Protein AF-A0A819K6Y9-F1 (afdb_monomer)

Secondary structure (DSSP, 8-state):
--EEEEETTTSHHHHHHHHHHHHTT-EEEEE---SSS-TTSSS----SS-SSHHHHHHHHHTTSSSS---B-S-SSSTTSS-EEB---HHHHHHHHHHHHHHHTTS-S--------S-B-----B---TT--SEE----HHHHHHH----

Structure (mmCIF, N/CA/C/O backbone):
data_AF-A0A819K6Y9-F1
#
_entry.id   AF-A0A819K6Y9-F1
#
loop_
_atom_site.group_PDB
_atom_site.id
_atom_site.type_symbol
_atom_site.label_atom_id
_atom_site.label_alt_id
_atom_site.label_comp_id
_atom_site.label_asym_id
_atom_site.label_entity_id
_atom_site.label_seq_id
_atom_site.pdbx_PDB_ins_code
_atom_site.Cartn_x
_atom_site.Cartn_y
_atom_site.Cartn_z
_atom_site.occupancy
_atom_site.B_iso_or_equiv
_atom_site.auth_seq_id
_atom_site.auth_comp_id
_atom_site.auth_asym_id
_atom_site.auth_atom_id
_atom_site.pdbx_PDB_model_num
ATOM 1 N N . LYS A 1 1 ? -21.091 2.052 17.014 1.00 60.78 1 LYS A N 1
ATOM 2 C CA . LYS A 1 1 ? -20.156 1.749 15.903 1.00 60.78 1 LYS A CA 1
ATOM 3 C C . LYS A 1 1 ? -19.532 3.061 15.459 1.00 60.78 1 LYS A C 1
ATOM 5 O O . LYS A 1 1 ? -20.268 4.039 15.413 1.00 60.78 1 LYS A O 1
ATOM 10 N N . GLN A 1 2 ? -18.228 3.096 15.192 1.00 83.06 2 GLN A N 1
ATOM 11 C CA . GLN A 1 2 ? -17.574 4.279 14.627 1.00 83.06 2 GLN A CA 1
ATOM 12 C C . GLN A 1 2 ? -17.611 4.202 13.098 1.00 83.06 2 GLN A C 1
ATOM 14 O O . GLN A 1 2 ? -17.374 3.130 12.538 1.00 83.06 2 GLN A O 1
ATOM 19 N N . TYR A 1 3 ? -17.921 5.321 12.445 1.00 85.81 3 TYR A N 1
ATOM 20 C CA . TYR A 1 3 ? -17.924 5.434 10.988 1.00 85.81 3 TYR A CA 1
ATOM 21 C C . TYR A 1 3 ? -16.609 6.046 10.506 1.00 85.81 3 TYR A C 1
ATOM 23 O O . TYR A 1 3 ? -16.110 6.979 11.131 1.00 85.81 3 TYR A O 1
ATOM 31 N N . VAL A 1 4 ? -16.058 5.534 9.405 1.00 88.44 4 VAL A N 1
ATOM 32 C CA . VAL A 1 4 ? -14.773 5.993 8.848 1.00 88.44 4 VAL A CA 1
ATOM 33 C C . VAL A 1 4 ? -14.937 6.236 7.354 1.00 88.44 4 VAL A C 1
ATOM 35 O O . VAL A 1 4 ? -15.305 5.321 6.626 1.00 88.44 4 VAL A O 1
ATOM 38 N N . LEU A 1 5 ? -14.685 7.458 6.885 1.00 87.12 5 LEU A N 1
ATOM 39 C CA . LEU A 1 5 ? -14.713 7.771 5.455 1.00 87.12 5 LEU A CA 1
ATOM 40 C C . LEU A 1 5 ? -13.470 7.183 4.773 1.00 87.12 5 LEU A C 1
ATOM 42 O O . LEU A 1 5 ? -12.351 7.514 5.157 1.00 87.12 5 LEU A O 1
ATOM 46 N N . VAL A 1 6 ? -13.669 6.351 3.751 1.00 87.69 6 VAL A N 1
ATO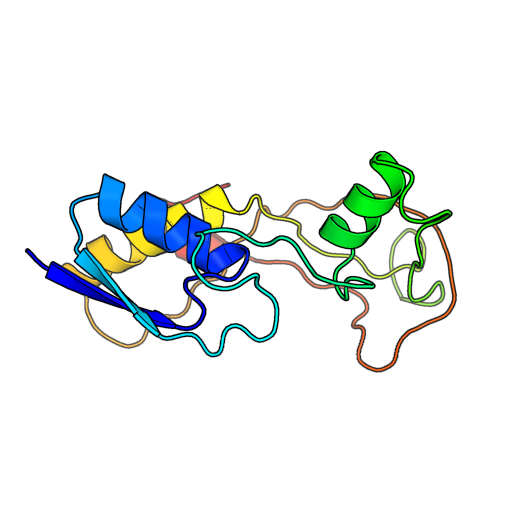M 47 C CA . VAL A 1 6 ? -12.596 5.784 2.922 1.00 87.69 6 VAL A CA 1
ATOM 48 C C . VAL A 1 6 ? -12.744 6.311 1.489 1.00 87.69 6 VAL A C 1
ATOM 50 O O . VAL A 1 6 ? -13.508 5.739 0.702 1.00 87.69 6 VAL A O 1
ATOM 53 N N . PRO A 1 7 ? -12.067 7.420 1.135 1.00 84.25 7 PRO A N 1
ATOM 54 C CA . PRO A 1 7 ? -12.012 7.888 -0.243 1.00 84.25 7 PRO A CA 1
ATOM 55 C C . PRO A 1 7 ? -11.141 6.938 -1.081 1.00 84.25 7 PRO A C 1
ATOM 57 O O . PRO A 1 7 ? -10.075 6.522 -0.628 1.00 84.25 7 PRO A O 1
ATOM 60 N N . GLY A 1 8 ? -11.579 6.580 -2.290 1.00 80.81 8 GLY A N 1
ATOM 61 C CA . GLY A 1 8 ? -10.868 5.596 -3.126 1.00 80.81 8 GLY A CA 1
ATOM 62 C C . GLY A 1 8 ? -10.991 4.147 -2.621 1.00 80.81 8 GLY A C 1
ATOM 63 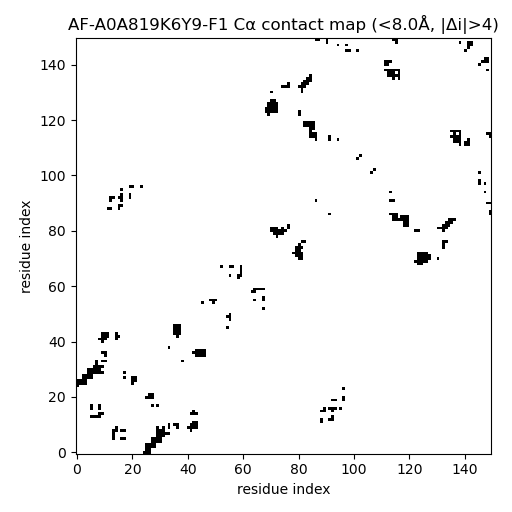O O . GLY A 1 8 ? -10.113 3.319 -2.873 1.00 80.81 8 GLY A O 1
ATOM 64 N N . GLY A 1 9 ? -12.042 3.855 -1.844 1.00 83.06 9 GLY A N 1
ATOM 65 C CA . GLY A 1 9 ? -12.237 2.598 -1.115 1.00 83.06 9 GLY A CA 1
ATOM 66 C C . GLY A 1 9 ? -12.536 1.342 -1.945 1.00 83.06 9 GLY A C 1
ATOM 67 O O . GLY A 1 9 ? -12.566 0.266 -1.351 1.00 83.06 9 GLY A O 1
ATOM 68 N N . VAL A 1 10 ? -12.734 1.422 -3.269 1.00 82.94 10 VAL A N 1
ATOM 69 C CA . VAL A 1 10 ? -12.757 0.225 -4.146 1.00 82.94 10 VAL A CA 1
ATOM 70 C C . VAL A 1 10 ? -11.473 0.039 -4.964 1.00 82.94 10 VAL A C 1
ATOM 72 O O . VAL A 1 10 ? -11.245 -1.051 -5.489 1.00 82.94 10 VAL A O 1
ATOM 75 N N . GLY A 1 11 ? -10.583 1.038 -5.001 1.00 77.69 11 GLY A N 1
ATOM 76 C CA . GLY A 1 11 ? -9.245 0.916 -5.592 1.00 77.69 11 GLY A CA 1
ATOM 77 C C . GLY A 1 11 ? -8.297 -0.006 -4.806 1.00 77.69 11 GLY A C 1
ATOM 78 O O . GLY A 1 11 ? -8.602 -0.447 -3.697 1.00 77.69 11 GLY A O 1
ATOM 79 N N . PHE A 1 12 ? -7.109 -0.286 -5.359 1.00 75.69 12 PHE A N 1
ATOM 80 C CA . PHE A 1 12 ? -6.172 -1.299 -4.834 1.00 75.69 12 PHE A CA 1
ATOM 81 C C . PHE A 1 12 ? -5.860 -1.171 -3.332 1.00 75.69 12 PHE A C 1
ATOM 83 O O . PHE A 1 12 ? -6.054 -2.121 -2.586 1.00 75.69 12 PHE A O 1
ATOM 90 N N . ILE A 1 13 ? -5.424 0.001 -2.856 1.00 79.56 13 ILE A N 1
ATOM 91 C CA . ILE A 1 13 ? -5.110 0.187 -1.426 1.00 79.56 13 ILE A CA 1
ATOM 92 C C . ILE A 1 13 ? -6.395 0.329 -0.595 1.00 79.56 13 ILE A C 1
ATOM 94 O O . ILE A 1 13 ? -6.527 -0.288 0.461 1.00 79.56 13 ILE A O 1
ATOM 98 N N . GLY A 1 14 ? -7.368 1.105 -1.086 1.00 83.00 14 GLY A N 1
ATOM 99 C CA . GLY A 1 14 ? -8.608 1.394 -0.366 1.00 83.00 14 GLY A CA 1
ATOM 100 C C . GLY A 1 14 ? -9.453 0.151 -0.076 1.00 83.00 14 GLY A C 1
ATOM 101 O O . GLY A 1 14 ? -9.976 0.025 1.027 1.00 83.00 14 GLY A O 1
ATOM 102 N N . SER A 1 15 ? -9.514 -0.799 -1.012 1.00 84.12 15 SER A N 1
ATOM 103 C CA . SER A 1 15 ? -10.219 -2.077 -0.844 1.00 84.12 15 SER A CA 1
ATOM 104 C C . SER A 1 15 ? -9.666 -2.913 0.318 1.00 84.12 15 SER A C 1
ATOM 106 O O . SER A 1 15 ? -10.438 -3.394 1.150 1.00 84.12 15 SER A O 1
ATOM 108 N N . HIS A 1 16 ? -8.340 -3.008 0.454 1.00 85.12 16 HIS A N 1
ATOM 109 C CA . HIS A 1 16 ? -7.708 -3.638 1.618 1.00 85.12 16 HIS A CA 1
ATOM 110 C C . HIS A 1 16 ? -7.966 -2.843 2.911 1.00 85.12 16 HIS A C 1
ATOM 112 O O . HIS A 1 16 ? -8.332 -3.440 3.923 1.00 85.12 16 HIS A O 1
ATOM 118 N N . CYS A 1 17 ? -7.886 -1.506 2.883 1.00 85.56 17 CYS A N 1
ATOM 119 C CA . CYS A 1 17 ? -8.245 -0.668 4.038 1.00 85.56 17 CYS A CA 1
ATOM 120 C C . CYS A 1 17 ? -9.697 -0.885 4.506 1.00 85.56 17 CYS A C 1
ATOM 122 O O . CYS A 1 17 ? -9.949 -0.920 5.708 1.00 85.56 17 CYS A O 1
ATOM 124 N N . VAL A 1 18 ? -10.653 -1.065 3.587 1.00 89.00 18 VAL A N 1
ATOM 125 C CA . VAL A 1 18 ? -12.060 -1.372 3.908 1.00 89.00 18 VAL A CA 1
ATOM 126 C C . VAL A 1 18 ? -12.188 -2.723 4.617 1.00 89.00 18 VAL A C 1
ATOM 128 O O . VAL A 1 18 ? -12.899 -2.811 5.620 1.00 89.00 18 VAL A O 1
ATOM 131 N N . ILE A 1 19 ? -11.486 -3.757 4.142 1.00 86.94 19 ILE A N 1
ATOM 132 C CA . ILE A 1 19 ? -11.500 -5.101 4.743 1.00 86.94 19 ILE A CA 1
ATOM 133 C C . ILE A 1 19 ? -10.916 -5.073 6.163 1.00 86.94 19 ILE A C 1
ATOM 135 O O . ILE A 1 19 ? -11.544 -5.593 7.091 1.00 86.94 19 ILE A O 1
ATOM 139 N N . GLU A 1 20 ? -9.776 -4.409 6.366 1.00 88.12 20 GLU A N 1
ATOM 140 C CA . GLU A 1 20 ? -9.176 -4.263 7.699 1.00 88.12 20 GLU A CA 1
ATOM 141 C C . GLU A 1 20 ? -10.064 -3.429 8.639 1.00 88.12 20 GLU A C 1
ATOM 143 O O . GLU A 1 20 ? -10.228 -3.784 9.807 1.00 88.12 20 GLU A O 1
ATOM 148 N N . LEU A 1 21 ? -10.714 -2.363 8.148 1.00 88.62 21 LEU A N 1
ATOM 149 C CA . LEU A 1 21 ? -11.641 -1.544 8.946 1.00 88.62 21 LEU A CA 1
ATOM 150 C C . LEU A 1 21 ? -12.855 -2.344 9.430 1.00 88.62 21 LEU A C 1
ATOM 152 O O . LEU A 1 21 ? -13.210 -2.248 10.607 1.00 88.62 21 LEU A O 1
ATOM 156 N N . VAL A 1 22 ? -13.468 -3.152 8.559 1.00 89.44 22 VAL A N 1
ATOM 157 C CA . VAL A 1 22 ? -14.571 -4.054 8.939 1.00 89.44 22 VAL A CA 1
ATOM 158 C C . VAL A 1 22 ? -14.091 -5.101 9.948 1.00 89.44 22 VAL A C 1
ATOM 160 O O . VAL A 1 22 ? -14.752 -5.311 10.966 1.00 89.44 22 VAL A O 1
ATOM 163 N N . THR A 1 23 ? -12.925 -5.707 9.713 1.00 88.75 23 THR A N 1
ATOM 164 C CA . THR A 1 23 ? -12.326 -6.723 10.600 1.00 88.75 23 THR A CA 1
ATOM 165 C C . THR A 1 23 ? -11.995 -6.152 11.984 1.00 88.75 23 THR A C 1
ATOM 167 O O . THR A 1 23 ? -12.224 -6.805 13.001 1.00 88.75 23 THR A O 1
ATOM 170 N N . ALA A 1 24 ? -11.553 -4.895 12.050 1.00 88.44 24 ALA A N 1
ATOM 171 C CA . ALA A 1 24 ? -11.317 -4.157 13.289 1.00 88.44 24 ALA A CA 1
ATOM 172 C C . ALA A 1 24 ? -12.599 -3.596 13.954 1.00 88.44 24 ALA A C 1
ATOM 174 O O . ALA A 1 24 ? -12.503 -2.930 14.985 1.00 88.44 24 ALA A O 1
ATOM 175 N N . GLY A 1 25 ? -13.791 -3.854 13.400 1.00 90.12 25 GLY A N 1
ATOM 176 C CA . GLY A 1 25 ? -15.087 -3.470 13.980 1.00 90.12 25 GLY A CA 1
ATOM 177 C C . GLY A 1 25 ? -15.568 -2.045 13.666 1.00 90.12 25 GLY A C 1
ATOM 178 O O . GLY A 1 25 ? -16.601 -1.614 14.196 1.00 90.12 25 GLY A O 1
ATOM 179 N N . TYR A 1 26 ? -14.864 -1.313 12.801 1.00 90.88 26 TYR A N 1
ATOM 180 C CA . TYR A 1 26 ? -15.312 -0.022 12.276 1.00 90.88 26 TYR A CA 1
ATOM 181 C C . TYR A 1 26 ? -16.381 -0.218 11.189 1.00 90.88 26 TYR A C 1
ATOM 183 O O . TYR A 1 26 ? -16.649 -1.322 10.716 1.00 90.88 26 TYR A O 1
ATOM 191 N N . THR A 1 27 ? -17.062 0.860 10.808 1.00 91.62 27 THR A N 1
ATOM 192 C CA . THR A 1 27 ? -18.053 0.858 9.723 1.00 91.62 27 THR A CA 1
ATOM 193 C C . THR A 1 27 ? -17.591 1.820 8.629 1.00 91.62 27 THR A C 1
ATOM 195 O O . THR A 1 27 ? -17.864 3.019 8.726 1.00 91.62 27 THR A O 1
ATOM 198 N N . PRO A 1 28 ? -16.834 1.341 7.624 1.00 90.12 28 PRO A N 1
ATOM 199 C CA . PRO A 1 28 ? -16.353 2.205 6.559 1.00 90.12 28 PRO A CA 1
ATOM 200 C C . PRO A 1 28 ? -17.511 2.739 5.707 1.00 90.12 28 PRO A C 1
ATOM 202 O O . PRO A 1 28 ? -18.450 2.018 5.374 1.00 90.12 28 PRO A O 1
ATOM 205 N N . ILE A 1 29 ? -17.415 4.014 5.344 1.00 88.31 29 ILE A N 1
ATOM 206 C CA . ILE A 1 29 ? -18.239 4.690 4.345 1.00 88.31 29 ILE A CA 1
ATOM 207 C C . ILE A 1 29 ? -17.320 4.911 3.148 1.00 88.31 29 ILE A C 1
ATOM 209 O O . ILE A 1 29 ? -16.398 5.721 3.222 1.00 88.31 29 ILE A O 1
ATOM 213 N N . VAL A 1 30 ? -17.529 4.167 2.064 1.00 87.88 30 VAL A N 1
ATOM 214 C CA . VAL A 1 30 ? -16.718 4.309 0.849 1.00 87.88 30 VAL A CA 1
ATOM 215 C C . VAL A 1 30 ? -17.273 5.438 -0.011 1.00 87.88 30 VAL A C 1
ATOM 217 O O . VAL A 1 30 ? -18.474 5.488 -0.272 1.00 87.88 30 VAL A O 1
ATOM 220 N N . VAL A 1 31 ? -16.389 6.322 -0.473 1.00 82.50 31 VAL A N 1
ATOM 221 C CA . VAL A 1 31 ? -16.684 7.297 -1.530 1.00 82.50 31 VAL A CA 1
ATOM 222 C C . VAL A 1 31 ? -15.633 7.126 -2.615 1.00 82.50 31 VAL A C 1
ATOM 224 O O . VAL A 1 31 ? -14.438 7.275 -2.369 1.00 82.50 31 VAL A O 1
ATOM 227 N N . ASP A 1 32 ? -16.075 6.779 -3.814 1.00 81.31 32 ASP A N 1
ATOM 228 C CA . ASP A 1 32 ? -15.206 6.455 -4.939 1.00 81.31 32 ASP A CA 1
ATOM 229 C C . ASP A 1 32 ? -15.848 6.950 -6.242 1.00 81.31 32 ASP A C 1
ATOM 231 O O . ASP A 1 32 ? -17.064 7.144 -6.304 1.00 81.31 32 ASP A O 1
ATOM 235 N N . ASN A 1 33 ? -15.031 7.182 -7.265 1.00 76.50 33 ASN A N 1
ATOM 236 C CA . ASN A 1 33 ? -15.478 7.527 -8.615 1.00 76.50 33 ASN A CA 1
ATOM 237 C C . ASN A 1 33 ? -15.372 6.344 -9.594 1.00 76.50 33 ASN A C 1
ATOM 239 O O . ASN A 1 33 ? -15.693 6.519 -10.768 1.00 76.50 33 ASN A O 1
ATOM 243 N N . ASP A 1 34 ? -14.923 5.176 -9.117 1.00 71.00 34 ASP A N 1
ATOM 244 C CA . ASP A 1 34 ? -14.838 3.903 -9.848 1.00 71.00 34 ASP A CA 1
ATOM 245 C C . ASP A 1 34 ? -13.973 3.970 -11.126 1.00 71.00 34 ASP A C 1
ATOM 247 O O . ASP A 1 34 ? -14.083 3.138 -12.021 1.00 71.00 34 ASP A O 1
ATOM 251 N N . CYS A 1 35 ? -13.079 4.963 -11.241 1.00 64.44 35 CYS A N 1
ATOM 252 C CA . CYS A 1 35 ? -12.386 5.241 -12.506 1.00 64.44 35 CYS A CA 1
ATOM 253 C C . CYS A 1 35 ? -11.214 4.294 -12.826 1.00 64.44 35 CYS A C 1
ATOM 255 O O . CYS A 1 35 ? -10.694 4.336 -13.940 1.00 64.44 35 CYS A O 1
ATOM 257 N N . ASN A 1 36 ? -10.797 3.455 -11.870 1.00 58.91 36 ASN A N 1
ATOM 258 C CA . ASN A 1 36 ? -9.745 2.437 -12.033 1.00 58.91 36 ASN A CA 1
ATOM 259 C C . ASN A 1 36 ? -10.182 1.028 -11.570 1.00 58.91 36 ASN A C 1
ATOM 261 O O . ASN A 1 36 ? -9.380 0.093 -11.593 1.00 58.91 36 ASN A O 1
ATOM 265 N N . SER A 1 37 ? -11.432 0.869 -11.137 1.00 60.62 37 SER A N 1
ATOM 26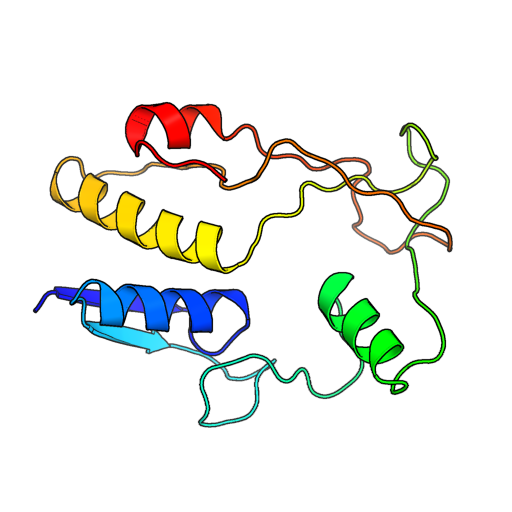6 C CA . SER A 1 37 ? -12.014 -0.368 -10.602 1.00 60.62 37 SER A CA 1
ATOM 267 C C . SER A 1 37 ? -13.147 -0.874 -11.504 1.00 60.62 37 SER A C 1
ATOM 269 O O . SER A 1 37 ? -13.461 -0.275 -12.531 1.00 60.62 37 SER A O 1
ATOM 271 N N . SER A 1 38 ? -13.717 -2.034 -11.171 1.00 54.00 38 SER A N 1
ATOM 272 C CA . SER A 1 38 ? -14.871 -2.589 -11.882 1.00 54.00 38 SER A CA 1
ATOM 273 C C . SER A 1 38 ? -16.101 -2.590 -10.977 1.00 54.00 38 SER A C 1
ATOM 275 O O . SER A 1 38 ? -16.175 -3.410 -10.058 1.00 54.00 38 SER A O 1
ATOM 277 N N . ALA A 1 39 ? -17.045 -1.694 -11.272 1.00 51.62 39 ALA A N 1
ATOM 278 C CA . ALA A 1 39 ? -18.313 -1.463 -10.583 1.00 51.62 39 ALA A CA 1
ATOM 279 C C . ALA A 1 39 ? -18.853 -2.633 -9.736 1.00 51.62 39 ALA A C 1
ATOM 281 O O . ALA A 1 39 ? -19.342 -3.640 -10.253 1.00 51.62 39 ALA A O 1
ATOM 282 N N . GLY A 1 40 ? -18.861 -2.434 -8.414 1.00 52.59 40 GLY A N 1
ATOM 283 C CA . GLY A 1 40 ? -19.660 -3.222 -7.468 1.00 52.59 40 GLY A CA 1
ATOM 284 C C . GLY A 1 40 ? -18.938 -4.334 -6.700 1.00 52.59 40 GLY A C 1
ATOM 285 O O . GLY A 1 40 ? -19.566 -4.944 -5.835 1.00 52.59 40 GLY A O 1
ATOM 286 N N . LEU A 1 41 ? -17.648 -4.586 -6.946 1.00 56.84 41 LEU A N 1
ATOM 287 C CA . LEU A 1 41 ? -16.844 -5.531 -6.157 1.00 56.84 41 LEU A CA 1
ATOM 288 C C . LEU A 1 41 ? -15.575 -4.873 -5.602 1.00 56.84 41 LEU A C 1
ATOM 290 O O . LEU A 1 41 ? -14.933 -4.060 -6.258 1.00 56.84 41 LEU A O 1
ATOM 294 N N . VAL A 1 42 ? -15.230 -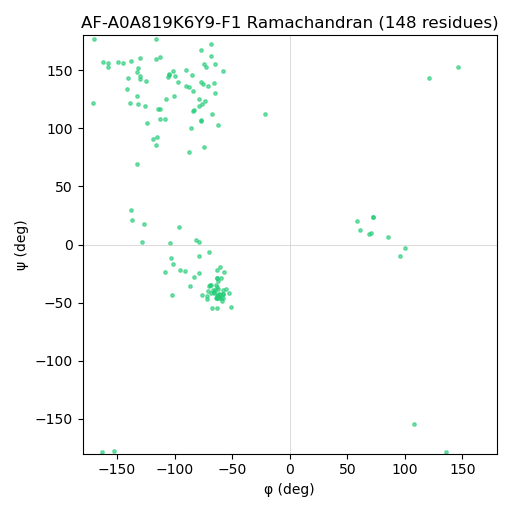5.230 -4.364 1.00 60.47 42 VAL A N 1
ATOM 295 C CA . VAL A 1 42 ? -14.088 -4.679 -3.619 1.00 60.47 42 VAL A CA 1
ATOM 296 C C . VAL A 1 42 ? -12.788 -5.308 -4.135 1.00 60.47 42 VAL A C 1
ATOM 298 O O . VAL A 1 42 ? -12.522 -6.475 -3.851 1.00 60.47 42 VAL A O 1
ATOM 301 N N . GLY A 1 43 ? -11.988 -4.542 -4.884 1.00 58.47 43 GLY A N 1
ATOM 302 C CA . GLY A 1 43 ? -10.669 -4.955 -5.381 1.00 58.47 43 GLY A CA 1
ATOM 303 C C . GLY A 1 43 ? -10.324 -4.383 -6.763 1.00 58.47 43 GLY A C 1
ATOM 304 O O . GLY A 1 43 ? -11.200 -4.121 -7.585 1.00 58.47 43 GLY A O 1
ATOM 305 N N . GLU A 1 44 ? -9.029 -4.216 -7.049 1.00 61.88 44 GLU A N 1
ATOM 306 C CA . GLU A 1 44 ? -8.566 -3.726 -8.354 1.00 61.88 44 GLU A CA 1
ATOM 307 C C . GLU A 1 44 ? -8.485 -4.869 -9.385 1.00 61.88 44 GLU A C 1
ATOM 309 O O . GLU A 1 44 ? -7.659 -5.775 -9.275 1.00 61.88 44 GLU A O 1
ATOM 314 N N . ASN A 1 45 ? -9.296 -4.792 -10.441 1.00 59.81 45 ASN A N 1
ATOM 315 C CA . ASN A 1 45 ? -9.065 -5.507 -11.698 1.00 59.81 45 ASN A CA 1
ATOM 316 C C . ASN A 1 45 ? -8.843 -4.450 -12.793 1.00 59.81 45 ASN A C 1
ATOM 318 O O . ASN A 1 45 ? -9.811 -4.046 -13.440 1.00 59.81 45 ASN A O 1
ATOM 322 N N . PRO A 1 46 ? -7.606 -3.944 -12.971 1.00 59.72 46 PRO A N 1
ATOM 323 C CA . PRO A 1 46 ? -7.368 -2.742 -13.763 1.00 59.72 46 PRO A CA 1
ATOM 324 C C . PRO A 1 46 ? -7.676 -2.997 -15.242 1.00 59.72 46 PRO A C 1
ATOM 326 O O . PRO A 1 46 ? -6.990 -3.771 -15.920 1.00 59.72 46 PRO A O 1
ATOM 329 N N . ILE A 1 47 ? -8.729 -2.345 -15.742 1.00 56.38 47 ILE A N 1
ATOM 330 C CA . ILE A 1 47 ? -9.215 -2.507 -17.114 1.00 56.38 47 ILE A CA 1
ATOM 331 C C . ILE A 1 47 ? -8.295 -1.734 -18.066 1.00 56.38 47 ILE A C 1
ATOM 333 O O . ILE A 1 47 ? -8.327 -0.508 -18.139 1.00 56.38 47 ILE A O 1
ATOM 337 N N . GLY A 1 48 ? -7.473 -2.468 -18.818 1.00 65.75 48 GLY A N 1
ATOM 338 C CA . GLY A 1 48 ? -6.510 -1.912 -19.770 1.00 65.75 48 GLY A CA 1
ATOM 339 C C . GLY A 1 48 ? -5.060 -2.035 -19.297 1.00 65.75 48 GLY A C 1
ATOM 340 O O . GLY A 1 48 ? -4.710 -2.944 -18.543 1.00 65.75 48 GLY A O 1
ATOM 341 N N . LYS A 1 49 ? -4.197 -1.139 -19.793 1.00 68.56 49 LYS A N 1
ATOM 342 C CA . LYS A 1 49 ? -2.750 -1.128 -19.522 1.00 68.56 49 LYS A CA 1
ATOM 343 C C . LYS A 1 49 ? -2.473 -0.405 -18.188 1.00 68.56 49 LYS A C 1
ATOM 345 O O . LYS A 1 49 ? -2.713 0.801 -18.131 1.00 68.56 49 LYS A O 1
ATOM 350 N N . PRO A 1 50 ? -1.958 -1.077 -17.138 1.00 72.69 50 PRO A N 1
ATOM 351 C CA . PRO A 1 50 ? -1.751 -0.449 -15.833 1.00 72.69 50 PRO A CA 1
ATOM 352 C C . PRO A 1 50 ? -0.711 0.676 -15.872 1.00 72.69 50 PRO A C 1
ATOM 354 O O . PRO A 1 50 ? 0.199 0.672 -16.702 1.00 72.69 50 PRO A O 1
ATOM 357 N N . ASN A 1 51 ? -0.806 1.619 -14.931 1.00 74.44 51 ASN A N 1
ATOM 358 C CA . ASN A 1 51 ? 0.172 2.704 -14.790 1.00 74.44 51 ASN A CA 1
ATOM 359 C C . ASN A 1 51 ? 1.340 2.382 -13.842 1.00 74.44 51 ASN A C 1
ATOM 361 O O . ASN A 1 51 ? 2.399 2.994 -13.984 1.00 74.44 51 ASN A O 1
ATOM 365 N N . ASN A 1 52 ? 1.148 1.437 -12.914 1.00 78.31 52 ASN A N 1
ATOM 366 C CA . ASN A 1 52 ? 2.078 1.103 -11.830 1.00 78.31 52 ASN A CA 1
ATOM 367 C C . ASN A 1 52 ? 2.826 -0.211 -12.113 1.00 78.31 52 ASN A C 1
ATOM 369 O O . ASN A 1 52 ? 2.242 -1.145 -12.665 1.00 78.31 52 ASN A O 1
ATOM 373 N N . LEU A 1 53 ? 4.092 -0.315 -11.685 1.00 81.12 53 LEU A N 1
ATOM 374 C CA . LEU A 1 53 ? 4.976 -1.440 -12.034 1.00 81.12 53 LEU A CA 1
ATOM 375 C C . LEU A 1 53 ? 4.416 -2.813 -11.620 1.00 81.12 53 LEU A C 1
ATOM 377 O O . LEU A 1 53 ? 4.476 -3.757 -12.404 1.00 81.12 53 LEU A O 1
ATOM 381 N N . MET A 1 54 ? 3.847 -2.931 -10.416 1.00 83.06 54 MET A N 1
ATOM 382 C CA . MET A 1 54 ? 3.384 -4.218 -9.878 1.00 83.06 54 MET A CA 1
ATOM 383 C C . MET A 1 54 ? 2.178 -4.814 -10.630 1.00 83.06 54 MET A C 1
ATOM 385 O O . MET A 1 54 ? 2.323 -5.930 -11.133 1.00 83.06 54 MET A O 1
ATOM 389 N N . PRO A 1 55 ? 1.029 -4.122 -10.811 1.00 77.44 55 PRO A N 1
ATOM 390 C CA . PRO A 1 55 ? -0.071 -4.660 -11.620 1.00 77.44 55 PRO A CA 1
ATOM 391 C C . PRO A 1 55 ? 0.322 -4.856 -13.094 1.00 77.44 55 PRO A C 1
ATOM 393 O O . PRO A 1 55 ? -0.165 -5.783 -13.740 1.00 77.44 55 PRO A O 1
ATOM 396 N N . PHE A 1 56 ? 1.253 -4.054 -13.626 1.00 81.31 56 PHE A N 1
ATOM 397 C CA . PHE A 1 56 ? 1.822 -4.276 -14.960 1.00 81.31 56 PHE A CA 1
ATOM 398 C C . PHE A 1 56 ? 2.592 -5.603 -15.039 1.00 81.31 56 PHE A C 1
ATOM 400 O O . PHE A 1 56 ? 2.402 -6.389 -15.965 1.00 81.31 56 PHE A O 1
ATOM 407 N N . THR A 1 57 ? 3.431 -5.876 -14.038 1.00 82.88 57 THR A N 1
ATOM 408 C CA . THR A 1 57 ? 4.230 -7.106 -13.932 1.00 82.88 57 THR A CA 1
ATOM 409 C C . THR A 1 57 ? 3.336 -8.327 -13.725 1.00 82.88 57 THR A C 1
ATOM 411 O O . THR A 1 57 ? 3.546 -9.359 -14.361 1.00 82.88 57 THR A O 1
ATOM 414 N N . ALA A 1 58 ? 2.272 -8.191 -12.930 1.00 82.62 58 ALA A N 1
ATOM 415 C CA . ALA A 1 58 ? 1.256 -9.225 -12.766 1.00 82.62 58 ALA A CA 1
ATOM 416 C C . ALA A 1 58 ? 0.555 -9.566 -14.094 1.00 82.62 58 ALA A C 1
ATOM 418 O O . ALA A 1 58 ? 0.403 -10.746 -14.408 1.00 82.62 58 ALA A O 1
ATOM 419 N N . GLN A 1 59 ? 0.199 -8.570 -14.922 1.00 81.00 59 GLN A N 1
ATOM 420 C CA . GLN A 1 59 ? -0.376 -8.823 -16.253 1.00 81.00 59 GLN A CA 1
ATOM 421 C C . GLN A 1 59 ? 0.584 -9.582 -17.192 1.00 81.00 59 GLN A C 1
ATOM 423 O O . GLN A 1 59 ? 0.116 -10.374 -18.010 1.00 81.00 59 GLN A O 1
ATOM 428 N N . ILE A 1 60 ? 1.904 -9.404 -17.063 1.00 81.75 60 ILE A N 1
ATOM 429 C CA . ILE A 1 60 ? 2.902 -10.186 -17.821 1.00 81.75 60 ILE A CA 1
ATOM 430 C C . ILE A 1 60 ? 2.977 -11.623 -17.302 1.00 81.75 60 ILE A C 1
ATOM 432 O O . ILE A 1 60 ? 2.968 -12.560 -18.096 1.00 81.75 60 ILE A O 1
ATOM 436 N N . ALA A 1 61 ? 2.988 -11.813 -15.980 1.00 81.19 61 ALA A N 1
ATOM 437 C CA . ALA A 1 61 ? 3.038 -13.139 -15.361 1.00 81.19 61 ALA A CA 1
ATOM 438 C C . ALA A 1 61 ? 1.838 -14.032 -15.745 1.00 81.19 61 ALA A C 1
ATOM 440 O O . ALA A 1 61 ? 1.984 -15.249 -15.823 1.00 81.19 61 ALA A O 1
ATOM 441 N N . VAL A 1 62 ? 0.674 -13.437 -16.044 1.00 83.69 62 VAL A N 1
ATOM 442 C CA . VAL A 1 62 ? -0.510 -14.142 -16.582 1.00 83.69 62 VAL A CA 1
ATOM 443 C C . VAL A 1 62 ? -0.635 -14.080 -18.116 1.00 83.69 62 VAL A C 1
ATOM 445 O O . VAL A 1 62 ? -1.709 -14.337 -18.658 1.00 83.69 62 VAL A O 1
ATOM 448 N N . GLY A 1 63 ? 0.430 -13.707 -18.832 1.00 82.69 63 GLY A N 1
ATOM 449 C CA . GLY A 1 63 ? 0.499 -13.726 -20.300 1.00 82.69 63 GLY A CA 1
ATOM 450 C C . GLY A 1 63 ? -0.349 -12.677 -21.034 1.00 82.69 63 GLY A C 1
ATOM 451 O O . GLY A 1 63 ? -0.481 -12.758 -22.253 1.00 82.69 63 GLY A O 1
ATOM 452 N N . ARG A 1 64 ? -0.926 -11.688 -20.335 1.00 82.31 64 ARG A N 1
ATOM 453 C CA . ARG A 1 64 ? -1.733 -10.608 -20.946 1.00 82.31 64 ARG A CA 1
ATOM 454 C C . ARG A 1 64 ? -0.880 -9.508 -21.585 1.00 82.31 64 ARG A C 1
ATOM 456 O O . ARG A 1 64 ? -1.365 -8.810 -22.470 1.00 82.31 64 ARG A O 1
ATOM 463 N N . LEU A 1 65 ? 0.366 -9.338 -21.139 1.00 81.12 65 LEU A N 1
ATOM 464 C CA . LEU A 1 65 ? 1.331 -8.375 -21.681 1.00 81.12 65 LEU A CA 1
ATOM 465 C C . LEU A 1 65 ? 2.679 -9.065 -21.972 1.00 81.12 65 LEU A C 1
ATOM 467 O O . LEU A 1 65 ? 3.068 -9.951 -21.217 1.00 81.12 65 LEU A O 1
ATOM 471 N N . PRO A 1 66 ? 3.414 -8.670 -23.030 1.00 82.25 66 PRO A N 1
ATOM 472 C CA . PRO A 1 66 ? 4.600 -9.408 -23.480 1.00 82.25 66 PRO A CA 1
ATOM 473 C C . PRO A 1 66 ? 5.906 -9.079 -22.731 1.00 82.25 66 PRO A C 1
ATOM 475 O O . PRO A 1 66 ? 6.796 -9.920 -22.681 1.00 82.25 66 PRO A O 1
ATOM 478 N N . TYR A 1 67 ? 6.061 -7.866 -22.188 1.00 80.50 67 TYR A N 1
ATOM 479 C CA . TYR A 1 67 ? 7.282 -7.412 -21.501 1.00 80.50 67 TYR A CA 1
ATOM 480 C C . TYR A 1 67 ? 7.007 -6.183 -20.624 1.00 80.50 67 TYR A C 1
ATOM 482 O O . TYR A 1 67 ? 6.061 -5.433 -20.877 1.00 80.50 67 TYR A O 1
ATOM 490 N N . VAL A 1 68 ? 7.845 -5.954 -19.606 1.00 80.44 68 VAL A N 1
ATOM 491 C CA . VAL A 1 68 ? 7.733 -4.811 -18.681 1.00 80.44 68 VAL A CA 1
ATOM 492 C C . VAL A 1 68 ? 8.414 -3.572 -19.261 1.00 80.44 68 VAL A C 1
ATOM 494 O O . VAL A 1 68 ? 9.408 -3.681 -19.970 1.00 80.44 68 VAL A O 1
ATOM 497 N N . ASN A 1 69 ? 7.863 -2.389 -18.983 1.00 77.31 69 ASN A N 1
ATOM 498 C CA . ASN A 1 69 ? 8.448 -1.110 -19.390 1.00 77.31 69 ASN A CA 1
ATOM 499 C C . ASN A 1 69 ? 9.022 -0.434 -18.140 1.00 77.31 69 ASN A C 1
ATOM 501 O O . ASN A 1 69 ? 8.316 -0.294 -17.143 1.00 77.31 69 ASN A O 1
ATOM 505 N N . ILE A 1 70 ? 10.301 -0.071 -18.182 1.00 75.56 70 ILE A N 1
ATOM 506 C CA . ILE A 1 70 ? 11.104 0.288 -17.007 1.00 75.56 70 ILE A CA 1
ATOM 507 C C . ILE A 1 70 ? 11.674 1.687 -17.225 1.00 75.56 70 ILE A C 1
ATOM 509 O O . ILE A 1 70 ? 12.567 1.872 -18.039 1.00 75.56 70 ILE A O 1
ATOM 513 N N . PHE A 1 71 ? 11.120 2.696 -16.564 1.00 82.06 71 PHE A N 1
ATOM 514 C CA . PHE A 1 71 ? 11.227 4.063 -17.066 1.00 82.06 71 PHE A CA 1
ATOM 515 C C . PHE A 1 71 ? 12.492 4.822 -16.618 1.00 82.06 71 PHE A C 1
ATOM 517 O O . PHE A 1 71 ? 12.429 5.693 -15.756 1.00 82.06 71 PHE A O 1
ATOM 524 N N . GLY A 1 72 ? 13.625 4.560 -17.277 1.00 80.19 72 GLY A N 1
ATOM 525 C CA . GLY A 1 72 ? 14.862 5.350 -17.196 1.00 80.19 72 GLY A CA 1
ATOM 526 C C . GLY A 1 72 ? 16.085 4.569 -16.713 1.00 80.19 72 GLY A C 1
ATOM 527 O O . GLY A 1 72 ? 15.973 3.711 -15.840 1.00 80.19 72 GLY A O 1
ATOM 528 N N . THR A 1 73 ? 17.251 4.894 -17.282 1.00 81.19 73 THR A N 1
ATOM 529 C CA . THR A 1 73 ? 18.536 4.175 -17.106 1.00 81.19 73 THR A CA 1
ATOM 530 C C . THR A 1 73 ? 19.731 5.123 -16.912 1.00 81.19 73 THR A C 1
ATOM 532 O O . THR A 1 73 ? 20.875 4.768 -17.185 1.00 81.19 73 THR A O 1
ATOM 535 N N . ASP A 1 74 ? 19.460 6.360 -16.505 1.00 84.25 74 ASP A N 1
ATOM 536 C CA . ASP A 1 74 ? 20.394 7.483 -16.396 1.00 84.25 74 ASP A CA 1
ATOM 537 C C . ASP A 1 74 ? 20.175 8.288 -15.091 1.00 84.25 74 ASP A C 1
ATOM 539 O O . ASP A 1 74 ? 20.356 9.508 -15.042 1.00 84.25 74 ASP A O 1
ATOM 543 N N . TYR A 1 75 ? 19.709 7.620 -14.029 1.00 82.56 75 TYR A N 1
ATOM 544 C CA . TYR A 1 75 ? 19.557 8.173 -12.675 1.00 82.56 75 TYR A CA 1
ATOM 545 C C . TYR A 1 75 ? 20.814 7.965 -11.819 1.00 82.56 75 TYR A C 1
ATOM 547 O O . TYR A 1 75 ? 21.488 6.952 -11.954 1.00 82.56 75 TYR A O 1
ATOM 555 N N . ASP A 1 76 ? 21.087 8.864 -10.870 1.00 86.06 76 ASP A N 1
ATOM 556 C CA . ASP A 1 76 ? 22.176 8.697 -9.891 1.00 86.06 76 ASP A CA 1
ATOM 557 C C . ASP A 1 76 ? 21.796 7.651 -8.823 1.00 86.06 76 ASP A C 1
ATOM 559 O O . ASP A 1 76 ? 21.188 7.955 -7.796 1.00 86.06 76 ASP A O 1
ATOM 563 N N . THR A 1 77 ? 22.022 6.378 -9.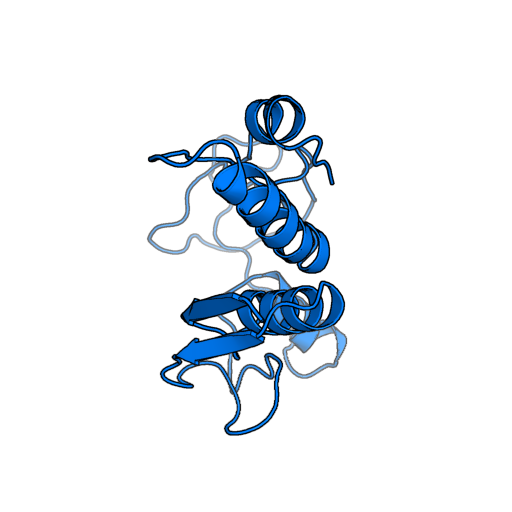159 1.00 84.44 77 THR A N 1
ATOM 564 C CA . THR A 1 77 ? 21.523 5.186 -8.448 1.00 84.44 77 THR A CA 1
ATOM 565 C C . THR A 1 77 ? 22.402 3.963 -8.773 1.00 84.44 77 THR A C 1
ATOM 567 O O . THR A 1 77 ? 23.008 3.933 -9.844 1.00 84.44 77 THR A O 1
ATOM 570 N N . PRO A 1 78 ? 22.459 2.911 -7.925 1.00 82.38 78 PRO A N 1
ATOM 571 C CA . PRO A 1 78 ? 23.422 1.806 -8.083 1.00 82.38 78 PRO A CA 1
ATOM 572 C C . PRO A 1 78 ? 23.340 0.988 -9.385 1.00 82.38 78 PRO A C 1
ATOM 574 O O . PRO A 1 78 ? 24.295 0.297 -9.726 1.00 82.38 78 PRO A O 1
ATOM 577 N N . ASN A 1 79 ? 22.213 1.037 -10.099 1.00 79.44 79 ASN A N 1
ATOM 578 C CA . ASN A 1 79 ? 22.018 0.417 -11.417 1.00 79.44 79 ASN A CA 1
ATOM 579 C C . ASN A 1 79 ? 21.499 1.421 -12.470 1.00 79.44 79 ASN A C 1
ATOM 581 O O . ASN A 1 79 ? 20.938 1.017 -13.486 1.00 79.44 79 ASN A O 1
ATOM 585 N N . SER A 1 80 ? 21.635 2.719 -12.201 1.00 82.69 80 SER A N 1
ATOM 586 C CA . SER A 1 80 ? 21.122 3.838 -13.000 1.00 82.69 80 SER A CA 1
ATOM 587 C C . SER A 1 80 ? 19.594 3.920 -13.193 1.00 82.69 80 SER A C 1
ATOM 589 O O . SER A 1 80 ? 19.127 4.714 -14.012 1.00 82.69 80 SER A O 1
ATOM 591 N N . THR A 1 81 ? 18.789 3.153 -12.449 1.00 84.56 81 THR A N 1
ATOM 592 C CA . THR A 1 81 ? 17.319 3.119 -12.584 1.00 84.56 81 THR A CA 1
ATOM 593 C C . THR A 1 81 ? 16.570 3.606 -11.335 1.00 84.56 81 THR A C 1
ATOM 595 O O . THR A 1 81 ? 17.110 3.621 -10.234 1.00 84.56 81 THR A O 1
ATOM 598 N N . GLY A 1 82 ? 15.300 4.000 -11.494 1.00 81.75 82 GLY A N 1
ATOM 599 C CA . GLY A 1 82 ? 14.481 4.595 -10.432 1.00 81.75 82 GLY A CA 1
ATOM 600 C C . GLY A 1 82 ? 14.222 3.692 -9.209 1.00 81.75 82 GLY A C 1
ATOM 601 O O . GLY A 1 82 ? 13.344 2.825 -9.244 1.00 81.75 82 GLY A O 1
ATOM 602 N N . VAL A 1 83 ? 14.917 3.915 -8.094 1.00 82.88 83 VAL A N 1
ATOM 603 C CA . VAL A 1 83 ? 14.769 3.123 -6.858 1.00 82.88 83 VAL A CA 1
ATOM 604 C C . VAL A 1 83 ? 13.492 3.519 -6.102 1.00 82.88 83 VAL A C 1
ATOM 606 O O . VAL A 1 83 ? 13.143 4.702 -6.019 1.00 82.88 83 VAL A O 1
ATOM 609 N N . ARG A 1 84 ? 12.778 2.529 -5.549 1.00 83.31 84 ARG A N 1
ATOM 610 C CA . ARG A 1 84 ? 11.547 2.702 -4.757 1.00 83.31 84 ARG A CA 1
ATOM 611 C C . ARG A 1 84 ? 11.522 1.727 -3.571 1.00 83.31 84 ARG A C 1
ATOM 613 O O . ARG A 1 84 ? 11.943 0.580 -3.725 1.00 83.31 84 ARG A O 1
ATOM 620 N N . ASP A 1 85 ? 10.989 2.175 -2.437 1.00 84.38 85 ASP A N 1
ATOM 621 C CA . ASP A 1 85 ? 10.540 1.321 -1.327 1.00 84.38 85 ASP A CA 1
ATOM 622 C C . ASP A 1 85 ? 9.168 0.715 -1.673 1.00 84.38 85 ASP A C 1
ATOM 624 O O . ASP A 1 85 ? 8.236 1.442 -2.028 1.00 84.38 85 ASP A O 1
ATOM 628 N N . TYR A 1 86 ? 9.057 -0.615 -1.622 1.00 84.75 86 TYR A N 1
ATOM 629 C CA . TYR A 1 86 ? 7.826 -1.348 -1.923 1.00 84.75 86 TYR A CA 1
ATOM 630 C C . TYR A 1 86 ? 7.288 -2.015 -0.661 1.00 84.75 86 TYR A C 1
ATOM 632 O O . TYR A 1 86 ? 7.898 -2.935 -0.122 1.00 84.75 86 TYR A O 1
ATOM 640 N N . ILE A 1 87 ? 6.100 -1.584 -0.247 1.00 85.38 87 ILE A N 1
ATOM 641 C CA . ILE A 1 87 ? 5.369 -2.106 0.906 1.00 85.38 87 ILE A CA 1
ATOM 642 C C . ILE A 1 87 ? 4.194 -2.986 0.471 1.00 85.38 87 ILE A C 1
ATOM 644 O O . ILE A 1 87 ? 3.565 -2.741 -0.562 1.00 85.38 87 ILE A O 1
ATOM 648 N N . HIS A 1 88 ? 3.885 -4.019 1.257 1.00 85.19 88 HIS A N 1
ATOM 649 C CA . HIS A 1 88 ? 2.724 -4.863 1.009 1.00 85.19 88 HIS A CA 1
ATOM 650 C C . HIS A 1 88 ? 1.429 -4.137 1.416 1.00 85.19 88 HIS A C 1
ATOM 652 O O . HIS A 1 88 ? 1.352 -3.461 2.440 1.00 85.19 88 HIS A O 1
ATOM 658 N N . VAL A 1 89 ? 0.386 -4.262 0.591 1.00 82.31 89 VAL A N 1
ATOM 659 C CA . VAL A 1 89 ? -0.836 -3.442 0.701 1.00 82.31 89 VAL A CA 1
ATOM 660 C C . VAL A 1 89 ? -1.599 -3.646 2.018 1.00 82.31 89 VAL A C 1
ATOM 662 O O . VAL A 1 89 ? -2.221 -2.713 2.524 1.00 82.31 89 VAL A O 1
ATOM 665 N N . VAL A 1 90 ? -1.494 -4.835 2.618 1.00 80.38 90 VAL A N 1
ATOM 666 C CA . VAL A 1 90 ? -2.094 -5.136 3.928 1.00 80.38 90 VAL A CA 1
ATOM 667 C C . VAL A 1 90 ? -1.391 -4.374 5.057 1.00 80.38 90 VAL A C 1
ATOM 669 O O . VAL A 1 90 ? -2.065 -3.898 5.963 1.00 80.38 90 VAL A O 1
ATOM 672 N N . ASP A 1 91 ? -0.077 -4.151 4.986 1.00 84.12 91 ASP A N 1
ATOM 673 C CA . ASP A 1 91 ? 0.656 -3.436 6.044 1.00 84.12 91 ASP A CA 1
ATOM 674 C C . ASP A 1 91 ? 0.281 -1.948 6.050 1.00 84.12 91 ASP A C 1
ATOM 676 O O . ASP A 1 91 ? 0.119 -1.340 7.112 1.00 84.12 91 ASP A O 1
ATOM 680 N N . VAL A 1 92 ? 0.045 -1.382 4.857 1.00 84.38 92 VAL A N 1
ATOM 681 C CA . VAL A 1 92 ? -0.539 -0.043 4.677 1.00 84.38 92 VAL A CA 1
ATOM 682 C C . VAL A 1 92 ? -1.943 0.018 5.284 1.00 84.38 92 VAL A C 1
ATOM 684 O O . VAL A 1 92 ? -2.249 0.960 6.018 1.00 84.38 92 VAL A O 1
ATOM 687 N N . ALA A 1 93 ? -2.790 -0.983 5.027 1.00 82.12 93 ALA A N 1
ATOM 688 C CA . ALA A 1 93 ? -4.142 -1.055 5.581 1.00 82.12 93 ALA A CA 1
ATOM 689 C C . ALA A 1 93 ? -4.139 -1.166 7.118 1.00 82.12 93 ALA A C 1
ATOM 691 O O . ALA A 1 93 ? -4.816 -0.386 7.791 1.00 82.12 93 ALA A O 1
ATOM 692 N N . ILE A 1 94 ? -3.300 -2.037 7.687 1.00 84.31 94 ILE A N 1
ATOM 693 C CA . ILE A 1 94 ? -3.065 -2.145 9.135 1.00 84.31 94 ILE A CA 1
ATOM 694 C C . ILE A 1 94 ? -2.573 -0.804 9.701 1.00 84.31 94 ILE A C 1
ATOM 696 O O . ILE A 1 94 ? -3.069 -0.363 10.739 1.00 84.31 94 ILE A O 1
ATOM 700 N N . GLY A 1 95 ? -1.667 -0.109 9.006 1.00 85.56 95 GLY A N 1
ATOM 701 C CA . GLY A 1 95 ? -1.178 1.218 9.394 1.00 85.56 95 GLY A CA 1
ATOM 702 C C . GLY A 1 95 ? -2.301 2.243 9.589 1.00 85.56 95 GLY A C 1
ATOM 703 O O . GLY A 1 95 ? -2.277 2.994 10.565 1.00 85.56 95 GLY A O 1
ATOM 704 N N . HIS A 1 96 ? -3.344 2.212 8.749 1.00 85.69 96 HIS A N 1
ATOM 705 C CA . HIS A 1 96 ? -4.536 3.051 8.932 1.00 85.69 96 HIS A CA 1
ATOM 706 C C . HIS A 1 96 ? -5.316 2.675 10.205 1.00 85.69 96 HIS A C 1
ATOM 708 O O . HIS A 1 96 ? -5.733 3.565 10.947 1.00 85.69 96 HIS A O 1
ATOM 714 N N . ILE A 1 97 ? -5.474 1.381 10.514 1.00 85.81 97 ILE A N 1
ATOM 715 C CA . ILE A 1 97 ? -6.145 0.927 11.749 1.00 85.81 97 ILE A CA 1
ATOM 716 C C . ILE A 1 97 ? -5.399 1.399 13.000 1.00 85.81 97 ILE A C 1
ATOM 718 O O . ILE A 1 97 ? -6.023 1.836 13.971 1.00 85.81 97 ILE A O 1
ATOM 722 N N . VAL A 1 98 ? -4.068 1.311 12.998 1.00 89.00 98 VAL A N 1
ATOM 72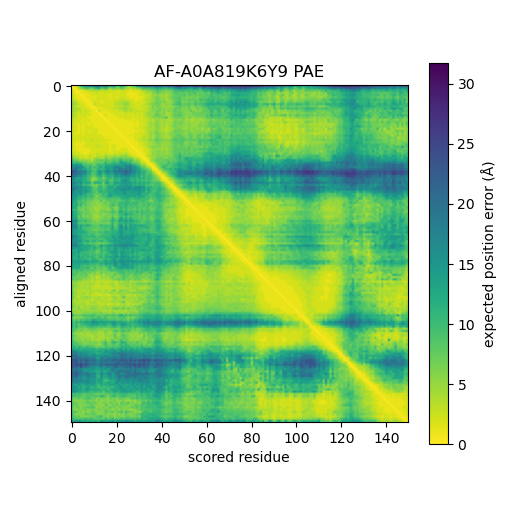3 C CA . VAL A 1 98 ? -3.254 1.738 14.142 1.00 89.00 98 VAL A CA 1
ATOM 724 C C . VAL A 1 98 ? -3.259 3.266 14.272 1.00 89.00 98 VAL A C 1
ATOM 726 O O . VAL A 1 98 ? -3.433 3.775 15.380 1.00 89.00 98 VAL A O 1
ATOM 729 N N . ALA A 1 99 ? -3.182 4.002 13.157 1.00 86.94 99 ALA A N 1
ATOM 730 C CA . ALA A 1 99 ? -3.322 5.457 13.144 1.00 86.94 99 ALA A CA 1
ATOM 731 C C . ALA A 1 99 ? -4.668 5.916 13.732 1.00 86.94 99 ALA A C 1
ATOM 733 O O . ALA A 1 99 ? -4.674 6.778 14.610 1.00 86.94 99 ALA A O 1
ATOM 734 N N . MET A 1 100 ? -5.791 5.295 13.343 1.00 84.62 100 MET A N 1
ATOM 735 C CA . MET A 1 100 ? -7.119 5.586 13.909 1.00 84.62 100 MET A CA 1
ATOM 736 C C . MET A 1 100 ? -7.163 5.360 15.430 1.00 84.62 100 MET A C 1
ATOM 738 O O . MET A 1 100 ? -7.553 6.258 16.176 1.00 84.62 100 MET A O 1
ATOM 742 N N . LYS A 1 101 ? -6.672 4.209 15.911 1.00 84.19 101 LYS A N 1
ATOM 743 C CA . LYS A 1 101 ? -6.602 3.872 17.350 1.00 84.19 101 LYS A CA 1
ATOM 744 C C . LYS A 1 101 ? -5.695 4.802 18.165 1.00 84.19 101 LYS A C 1
ATOM 746 O O . LYS A 1 101 ? -5.830 4.869 19.388 1.00 84.19 101 LYS A O 1
ATOM 751 N N . GLN A 1 102 ? -4.749 5.485 17.522 1.00 83.00 102 GLN A N 1
ATOM 752 C CA . GLN A 1 102 ? -3.934 6.518 18.160 1.00 83.00 102 GLN A CA 1
ATOM 753 C C . GLN A 1 102 ? -4.621 7.890 18.110 1.00 83.00 102 GLN A C 1
ATOM 755 O O . GLN A 1 102 ? -4.559 8.631 19.090 1.00 83.00 102 GLN A O 1
ATOM 760 N N . PHE A 1 103 ? -5.338 8.204 17.029 1.00 82.75 103 PHE A N 1
ATOM 761 C CA . PHE A 1 103 ? -6.114 9.439 16.870 1.00 82.75 103 PHE A CA 1
ATOM 762 C C . PHE A 1 103 ? -7.269 9.546 17.878 1.00 82.75 103 PHE A C 1
ATOM 764 O O . PHE A 1 103 ? -7.534 10.628 18.394 1.00 82.75 103 PHE A O 1
ATOM 771 N N . GLU A 1 104 ? -7.898 8.417 18.225 1.00 78.44 104 GLU A N 1
ATOM 772 C CA . GLU A 1 104 ? -8.901 8.302 19.302 1.00 78.44 104 GLU A CA 1
ATOM 773 C C . GLU A 1 104 ? -8.380 8.758 20.680 1.00 78.44 104 GLU A C 1
ATOM 775 O O . GLU A 1 104 ? -9.172 9.129 21.545 1.00 78.44 104 GLU A O 1
ATOM 780 N N . LYS A 1 105 ? -7.056 8.740 20.893 1.00 74.75 105 LYS A N 1
ATOM 781 C CA . LYS A 1 105 ? -6.396 9.167 22.140 1.00 74.75 105 LYS A CA 1
ATOM 782 C C . LYS A 1 105 ? -5.767 10.555 22.011 1.00 74.75 105 LY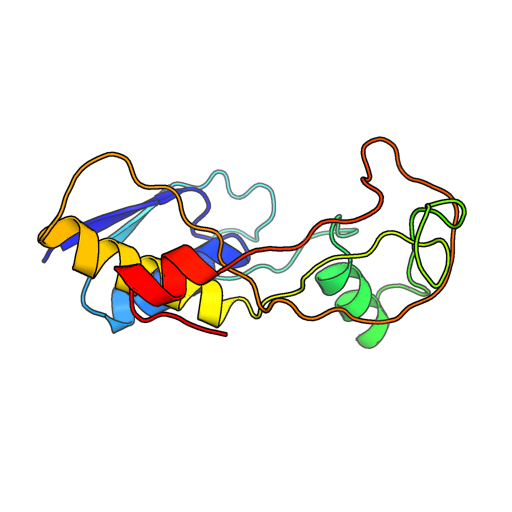S A C 1
ATOM 784 O O . LYS A 1 105 ? -5.867 11.369 22.920 1.00 74.75 105 LYS A O 1
ATOM 789 N N . ASN A 1 106 ? -5.091 10.788 20.886 1.00 70.44 106 ASN A N 1
ATOM 790 C CA . ASN A 1 106 ? -4.182 11.902 20.628 1.00 70.44 106 ASN A CA 1
ATOM 791 C C . ASN A 1 106 ? -4.502 12.525 19.258 1.00 70.44 106 ASN A C 1
ATOM 793 O O . ASN A 1 106 ? -3.739 12.373 18.300 1.00 70.44 106 ASN A O 1
ATOM 797 N N . GLY A 1 107 ? -5.655 13.186 19.153 1.00 75.44 107 GLY A N 1
ATOM 798 C CA . GLY A 1 107 ? -6.078 13.870 17.929 1.00 75.44 107 GLY A CA 1
ATOM 799 C C . GLY A 1 107 ? -5.226 15.101 17.585 1.00 75.44 107 GLY A C 1
ATOM 800 O O . GLY A 1 107 ? -4.526 15.659 18.430 1.00 75.44 107 GLY A O 1
ATOM 801 N N . GLY A 1 108 ? -5.308 15.540 16.329 1.00 83.75 108 GLY A N 1
ATOM 802 C CA . GLY A 1 108 ? -4.545 16.667 15.779 1.00 83.75 108 GLY A CA 1
ATOM 803 C C . GLY A 1 108 ? -3.979 16.336 14.397 1.00 83.75 108 GLY A C 1
ATOM 804 O O . GLY A 1 108 ? -4.209 15.248 13.879 1.00 83.75 108 GLY A O 1
ATOM 805 N N . LEU A 1 109 ? -3.232 17.252 13.775 1.00 85.81 109 LEU A N 1
ATOM 806 C CA . LEU A 1 109 ? -2.532 16.928 12.528 1.00 85.81 109 LEU A CA 1
ATOM 807 C C . LEU A 1 109 ? -1.258 16.132 12.837 1.00 85.81 109 LEU A C 1
ATOM 809 O O . LEU A 1 109 ? -0.354 16.641 13.497 1.00 85.81 109 LEU A O 1
ATOM 813 N N . LYS A 1 110 ? -1.178 14.906 12.314 1.00 85.19 110 LYS A N 1
ATOM 814 C CA . LYS A 1 110 ? 0.029 14.073 12.301 1.00 85.19 110 LYS A CA 1
ATOM 815 C C . LYS A 1 110 ? 0.241 13.485 10.909 1.00 85.19 110 LYS A C 1
ATOM 817 O O . LYS A 1 110 ? -0.724 13.248 10.187 1.00 85.19 110 LYS A O 1
ATOM 822 N N . ILE A 1 111 ? 1.501 13.282 10.536 1.00 87.44 111 ILE A N 1
ATOM 823 C CA . ILE A 1 111 ? 1.920 12.789 9.220 1.00 87.44 111 ILE A CA 1
ATOM 824 C C . ILE A 1 111 ? 2.932 11.670 9.463 1.00 87.44 111 ILE A C 1
ATOM 826 O O . ILE A 1 111 ? 3.894 11.871 10.199 1.00 87.44 111 ILE A O 1
ATOM 830 N N . TYR A 1 112 ? 2.714 10.506 8.854 1.00 89.12 112 TYR A N 1
ATOM 831 C CA . TYR A 1 112 ? 3.557 9.323 9.014 1.00 89.12 112 TYR A CA 1
ATOM 832 C C . TYR A 1 112 ? 3.927 8.754 7.646 1.00 89.12 112 TYR A C 1
ATOM 834 O O . TYR A 1 112 ? 3.080 8.698 6.754 1.00 89.12 112 TYR A O 1
ATOM 842 N N . ASN A 1 113 ? 5.160 8.267 7.501 1.00 89.75 113 ASN A N 1
ATOM 843 C CA . ASN A 1 113 ? 5.533 7.434 6.363 1.00 89.75 113 ASN A CA 1
ATOM 844 C C . ASN A 1 113 ? 5.221 5.968 6.691 1.00 89.75 113 ASN A C 1
ATOM 846 O O . ASN A 1 113 ? 5.569 5.498 7.774 1.00 89.75 113 ASN A O 1
ATOM 850 N N . LEU A 1 114 ? 4.624 5.242 5.744 1.00 88.88 114 LEU A N 1
ATOM 851 C CA . LEU A 1 114 ? 4.468 3.787 5.800 1.00 88.88 114 LEU A CA 1
ATOM 852 C C . LEU A 1 114 ? 5.296 3.182 4.661 1.00 88.88 114 LEU A C 1
ATOM 854 O O . LEU A 1 114 ? 5.029 3.449 3.491 1.00 88.88 114 LEU A O 1
ATOM 858 N N . GLY A 1 115 ? 6.313 2.400 5.009 1.00 87.81 115 GLY A N 1
ATOM 859 C CA . GLY A 1 115 ? 7.225 1.748 4.071 1.00 87.81 115 GLY A CA 1
ATOM 860 C C . GLY A 1 115 ? 8.119 0.741 4.788 1.00 87.81 115 GLY A C 1
ATOM 861 O O . GLY A 1 115 ? 8.030 0.592 6.008 1.00 87.81 115 GLY A O 1
ATOM 862 N N . THR A 1 116 ? 8.950 0.029 4.034 1.00 85.50 116 THR A N 1
ATOM 863 C CA . THR A 1 116 ? 9.765 -1.085 4.544 1.00 85.50 116 THR A CA 1
ATOM 864 C C . THR A 1 116 ? 11.226 -0.714 4.795 1.00 85.50 116 THR A C 1
ATOM 866 O O . THR A 1 116 ? 11.941 -1.480 5.445 1.00 85.50 116 THR A O 1
ATOM 869 N N . GLY A 1 117 ? 11.698 0.407 4.235 1.00 81.94 117 GLY A N 1
ATOM 870 C CA . GLY A 1 117 ? 13.116 0.777 4.189 1.00 81.94 117 GLY A CA 1
ATOM 871 C C . GLY A 1 117 ? 13.979 -0.112 3.277 1.00 81.94 117 GLY A C 1
ATOM 872 O O . GLY A 1 117 ? 15.205 -0.009 3.313 1.00 81.94 117 GLY A O 1
ATOM 873 N N . LYS A 1 118 ? 13.372 -1.002 2.478 1.00 77.69 118 LYS A N 1
ATOM 874 C CA . LYS A 1 118 ? 14.043 -2.015 1.638 1.00 77.69 118 LYS A CA 1
ATOM 875 C C . LYS A 1 118 ? 13.844 -1.689 0.148 1.00 77.69 118 LYS A C 1
ATOM 877 O O . LYS A 1 118 ? 12.954 -0.927 -0.222 1.00 77.69 118 LYS A O 1
ATOM 882 N N . THR A 1 119 ? 14.671 -2.262 -0.727 1.00 72.19 119 THR A N 1
ATOM 883 C CA . THR A 1 119 ? 14.664 -2.004 -2.182 1.00 72.19 119 THR A CA 1
ATOM 884 C C . THR A 1 119 ? 14.638 -3.307 -2.991 1.00 72.19 119 THR A C 1
ATOM 886 O O . THR A 1 119 ? 14.972 -4.371 -2.470 1.00 72.19 119 THR A O 1
ATOM 889 N N . ILE A 1 120 ? 14.227 -3.240 -4.267 1.00 67.62 120 ILE A N 1
ATOM 890 C CA . ILE A 1 120 ? 14.145 -4.397 -5.183 1.00 67.62 120 ILE A CA 1
ATOM 891 C C . ILE A 1 120 ? 14.794 -4.103 -6.550 1.00 67.62 120 ILE A C 1
ATOM 893 O O . ILE A 1 120 ? 14.819 -2.956 -6.997 1.00 67.62 120 ILE A O 1
ATOM 897 N N . SER A 1 121 ? 15.299 -5.146 -7.218 1.00 58.28 121 SER A N 1
ATOM 898 C CA . SER A 1 121 ? 16.119 -5.061 -8.444 1.00 58.28 121 SER A CA 1
ATOM 899 C C . SER A 1 121 ? 15.338 -5.354 -9.735 1.00 58.28 121 SER A C 1
ATOM 901 O O . SER A 1 121 ? 14.426 -6.179 -9.726 1.00 58.28 121 SER A O 1
ATOM 903 N N . TYR A 1 122 ? 15.720 -4.733 -10.863 1.00 65.94 122 TYR A N 1
ATOM 904 C CA . TYR A 1 122 ? 15.042 -4.878 -12.167 1.00 65.94 122 TYR A CA 1
ATOM 905 C C . TYR A 1 122 ? 15.902 -4.403 -13.375 1.00 65.94 122 TYR A C 1
ATOM 907 O O . TYR A 1 122 ? 17.038 -3.972 -13.176 1.00 65.94 122 TYR A O 1
ATOM 915 N N . ARG A 1 123 ? 15.369 -4.462 -14.620 1.00 53.09 123 ARG A N 1
ATOM 916 C CA . ARG A 1 123 ? 15.957 -3.907 -15.879 1.00 53.09 123 ARG A CA 1
ATOM 917 C C . ARG A 1 123 ? 14.872 -3.671 -16.964 1.00 53.09 123 ARG A C 1
ATOM 919 O O . ARG A 1 123 ? 13.919 -4.441 -16.949 1.00 53.09 123 ARG A O 1
ATOM 926 N N . GLU A 1 124 ? 14.900 -2.770 -17.965 1.00 56.78 124 GLU A N 1
ATOM 927 C CA . GLU A 1 124 ? 15.662 -1.540 -18.345 1.00 56.78 124 GLU A CA 1
ATOM 928 C C . GLU A 1 124 ? 14.944 -0.887 -19.577 1.00 56.78 124 GLU A C 1
ATOM 930 O O . GLU A 1 124 ? 14.815 -1.564 -20.597 1.00 56.78 124 GLU A O 1
ATOM 935 N N . CYS A 1 125 ? 14.477 0.379 -19.548 1.00 55.44 125 CYS A N 1
ATOM 936 C CA . CYS A 1 125 ? 13.927 1.132 -20.715 1.00 55.44 125 CYS A CA 1
ATOM 937 C C . CYS A 1 125 ? 14.113 2.677 -20.574 1.00 55.44 125 CYS A C 1
ATOM 939 O O . CYS A 1 125 ? 14.679 3.162 -19.601 1.00 55.44 125 CYS A O 1
ATOM 941 N N . ALA A 1 126 ? 13.619 3.482 -21.530 1.00 67.12 126 ALA A N 1
ATOM 942 C CA . ALA A 1 126 ? 13.725 4.956 -21.515 1.00 67.12 126 ALA A CA 1
ATOM 943 C C . ALA A 1 126 ? 12.808 5.658 -20.479 1.00 67.12 126 ALA A C 1
ATOM 945 O O . ALA A 1 126 ? 11.743 5.143 -20.147 1.00 67.12 126 ALA A O 1
ATOM 946 N N . ARG A 1 127 ? 13.200 6.855 -20.003 1.00 75.50 127 ARG A N 1
ATOM 947 C CA . ARG A 1 127 ? 12.492 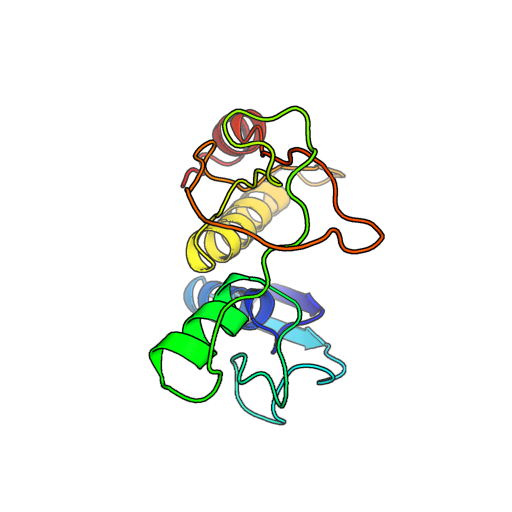7.653 -18.970 1.00 75.50 127 ARG A CA 1
ATOM 948 C C . ARG A 1 127 ? 11.038 8.014 -19.314 1.00 75.50 127 ARG A C 1
ATOM 950 O O . ARG A 1 127 ? 10.698 8.289 -20.463 1.00 75.50 127 ARG A O 1
ATOM 957 N N . ARG A 1 128 ? 10.209 8.129 -18.269 1.00 77.94 128 ARG A N 1
ATOM 958 C CA . ARG A 1 128 ? 8.857 8.717 -18.278 1.00 77.94 128 ARG A CA 1
ATOM 959 C C . ARG A 1 128 ? 8.905 10.095 -17.614 1.00 77.94 128 ARG A C 1
ATOM 961 O O . ARG A 1 128 ? 9.656 10.311 -16.666 1.00 77.94 128 ARG A O 1
ATOM 968 N N . SER A 1 129 ? 8.109 11.040 -18.114 1.00 76.50 129 SER A N 1
ATOM 969 C CA . SER A 1 129 ? 8.037 12.382 -17.521 1.00 76.50 129 SER A CA 1
ATOM 970 C C . SER A 1 129 ? 7.460 12.322 -16.101 1.00 76.50 129 SER A C 1
ATOM 972 O O . SER A 1 129 ? 6.417 11.704 -15.892 1.00 76.50 129 SER A O 1
ATOM 974 N N . GLY A 1 130 ? 8.139 12.968 -15.148 1.00 75.12 130 GLY A N 1
ATOM 975 C CA . GLY A 1 130 ? 7.754 13.033 -13.733 1.00 75.12 130 GLY A CA 1
ATOM 976 C C . GLY A 1 130 ? 8.419 12.007 -12.802 1.00 75.12 130 GLY A C 1
ATOM 977 O O . GLY A 1 130 ? 8.297 12.155 -11.589 1.00 75.12 130 GLY A O 1
ATOM 978 N N . ASP A 1 131 ? 9.138 11.001 -13.314 1.00 76.19 131 ASP A N 1
ATOM 979 C CA . ASP A 1 131 ? 9.748 9.968 -12.463 1.00 76.19 131 ASP A CA 1
ATOM 980 C C . ASP A 1 131 ? 11.020 10.450 -11.736 1.00 76.19 131 ASP A C 1
ATOM 982 O O . ASP A 1 131 ? 12.027 10.806 -12.356 1.00 76.19 131 ASP A O 1
ATOM 986 N N . LEU A 1 132 ? 10.991 10.394 -10.399 1.00 72.81 132 LEU A N 1
ATOM 987 C CA . LEU A 1 132 ? 12.126 10.694 -9.515 1.00 72.81 132 LEU A CA 1
ATOM 988 C C . LEU A 1 132 ? 13.185 9.577 -9.521 1.00 72.81 132 LEU A C 1
ATOM 990 O O . LEU A 1 132 ? 12.868 8.405 -9.740 1.00 72.81 132 LEU A O 1
ATOM 994 N N . ALA A 1 133 ? 14.433 9.929 -9.196 1.00 72.81 133 ALA A N 1
ATOM 995 C CA . ALA A 1 133 ? 15.544 8.979 -9.083 1.00 72.81 133 ALA A CA 1
ATOM 996 C C . ALA A 1 133 ? 15.325 7.947 -7.970 1.00 72.81 133 ALA A C 1
ATOM 998 O O . ALA A 1 133 ? 15.320 6.748 -8.222 1.00 72.81 133 ALA A O 1
ATOM 999 N N . THR A 1 134 ? 15.064 8.412 -6.751 1.00 69.44 134 THR A N 1
ATOM 1000 C CA . THR A 1 134 ? 14.990 7.564 -5.560 1.00 69.44 134 THR A CA 1
ATOM 1001 C C . THR A 1 134 ? 13.857 8.048 -4.669 1.00 69.44 134 THR A C 1
ATOM 1003 O O . THR A 1 134 ? 13.740 9.249 -4.431 1.00 69.44 134 THR A O 1
ATOM 1006 N N . VAL A 1 135 ? 13.027 7.126 -4.177 1.00 76.81 135 VAL A N 1
ATOM 1007 C CA . VAL A 1 135 ? 11.975 7.407 -3.186 1.00 76.81 135 VAL A CA 1
ATOM 1008 C C . VAL A 1 135 ? 11.953 6.280 -2.152 1.00 76.81 135 VAL A C 1
ATOM 1010 O O . VAL A 1 135 ? 11.759 5.122 -2.513 1.00 76.81 135 VAL A O 1
ATOM 1013 N N . TYR A 1 136 ? 12.140 6.614 -0.878 1.00 78.56 136 TYR A N 1
ATOM 1014 C CA . TYR A 1 136 ? 12.082 5.684 0.254 1.00 78.56 136 TYR A CA 1
ATOM 1015 C C . TYR A 1 136 ? 11.341 6.318 1.434 1.00 78.56 136 TYR A C 1
ATOM 1017 O O . TYR A 1 136 ? 11.255 7.543 1.530 1.00 78.56 136 TYR A O 1
ATOM 1025 N N . ALA A 1 137 ? 10.822 5.487 2.337 1.00 80.38 137 ALA A N 1
ATOM 1026 C CA . ALA A 1 137 ? 10.175 5.930 3.565 1.00 80.38 137 ALA A CA 1
ATOM 1027 C C . ALA A 1 137 ? 11.124 5.792 4.763 1.00 80.38 137 ALA A C 1
ATOM 1029 O O . ALA A 1 137 ? 11.623 4.703 5.037 1.00 80.38 137 ALA A O 1
ATOM 1030 N N . ASP A 1 138 ? 11.300 6.864 5.538 1.00 86.12 138 ASP A N 1
ATOM 1031 C CA . ASP A 1 138 ? 11.723 6.721 6.933 1.00 86.12 138 ASP A CA 1
ATOM 1032 C C . ASP A 1 138 ? 10.476 6.485 7.797 1.00 86.12 138 ASP A C 1
ATOM 1034 O O . ASP A 1 138 ? 9.726 7.415 8.105 1.00 86.12 138 ASP A O 1
ATOM 1038 N N . ALA A 1 139 ? 10.235 5.223 8.150 1.00 86.25 139 ALA A N 1
ATOM 1039 C CA . ALA A 1 139 ? 9.103 4.795 8.968 1.00 86.25 139 ALA A CA 1
ATOM 1040 C C . ALA A 1 139 ? 9.321 4.987 10.486 1.00 86.25 139 ALA A C 1
ATOM 1042 O O . ALA A 1 139 ? 8.451 4.610 11.275 1.00 86.25 139 ALA A O 1
ATOM 1043 N N . THR A 1 140 ? 10.439 5.583 10.926 1.00 89.94 140 THR A N 1
ATOM 1044 C CA . THR A 1 140 ? 10.800 5.712 12.353 1.00 89.94 140 THR A CA 1
ATOM 1045 C C . THR A 1 140 ? 9.688 6.343 13.194 1.00 89.94 140 THR A C 1
ATOM 1047 O O . THR A 1 140 ? 9.381 5.840 14.273 1.00 89.94 140 THR A O 1
ATOM 1050 N N . LEU A 1 141 ? 9.020 7.389 12.692 1.00 87.81 141 LEU A N 1
ATOM 1051 C CA . LEU A 1 141 ? 7.927 8.049 13.418 1.00 87.81 141 LEU A CA 1
ATOM 1052 C C . LEU A 1 141 ? 6.675 7.159 13.555 1.00 87.81 141 LEU A C 1
ATOM 1054 O O . LEU A 1 141 ? 6.010 7.195 14.588 1.00 87.81 141 LEU A O 1
ATOM 1058 N N . ALA A 1 142 ? 6.373 6.324 12.553 1.00 85.25 142 ALA A N 1
ATOM 1059 C CA . ALA A 1 142 ? 5.286 5.346 12.635 1.00 85.25 142 ALA A CA 1
ATOM 1060 C C . ALA A 1 142 ? 5.622 4.236 13.648 1.00 85.25 142 ALA A C 1
ATOM 1062 O O . ALA A 1 142 ? 4.791 3.882 14.483 1.00 85.25 142 ALA A O 1
ATOM 1063 N N . CYS A 1 143 ? 6.863 3.749 13.653 1.00 88.50 143 CYS A N 1
ATOM 1064 C CA . CYS A 1 143 ? 7.335 2.801 14.661 1.00 88.50 143 CYS A CA 1
ATOM 1065 C C . CYS A 1 143 ? 7.232 3.386 16.085 1.00 88.50 143 CYS A C 1
ATOM 1067 O O . CYS A 1 143 ? 6.687 2.740 16.978 1.00 88.50 143 CYS A O 1
ATOM 1069 N N . GLN A 1 144 ? 7.660 4.636 16.289 1.00 89.19 144 GLN A N 1
ATOM 1070 C CA . GLN A 1 144 ? 7.667 5.288 17.604 1.00 89.19 144 GLN A CA 1
ATOM 1071 C C . GLN A 1 144 ? 6.274 5.661 18.135 1.00 89.19 144 GLN A C 1
ATOM 1073 O O . GLN A 1 144 ? 5.986 5.403 19.303 1.00 89.19 144 GLN A O 1
ATOM 1078 N N . GLU A 1 145 ? 5.408 6.279 17.324 1.00 88.12 145 GLU A N 1
ATOM 1079 C CA . GLU A 1 145 ? 4.112 6.787 17.808 1.00 88.12 145 GLU A CA 1
ATOM 1080 C C . GLU A 1 145 ? 2.934 5.827 17.608 1.00 88.12 145 GLU A C 1
ATOM 1082 O O . GLU A 1 145 ? 1.921 5.970 18.300 1.00 88.12 145 GLU A O 1
ATOM 1087 N N . LEU A 1 146 ? 3.039 4.880 16.671 1.00 87.44 146 LEU A N 1
ATOM 1088 C CA . LEU A 1 146 ? 1.992 3.895 16.378 1.00 87.44 146 LEU A CA 1
ATOM 1089 C C . LEU A 1 146 ? 2.368 2.484 16.860 1.00 87.44 146 LEU A C 1
ATOM 1091 O O . LEU A 1 146 ? 1.475 1.678 17.106 1.00 87.44 146 LEU A O 1
ATOM 1095 N N . GLY A 1 147 ? 3.659 2.169 17.019 1.00 86.94 147 GLY A N 1
ATOM 1096 C CA . GLY A 1 147 ? 4.118 0.793 17.258 1.00 86.94 147 GLY A CA 1
ATOM 1097 C C . GLY A 1 147 ? 4.008 -0.095 16.013 1.00 86.94 147 GLY A C 1
ATOM 1098 O O . GLY A 1 147 ? 3.858 -1.309 16.132 1.00 86.94 147 GLY A O 1
ATOM 1099 N N . TRP A 1 148 ? 4.012 0.514 14.823 1.00 90.75 148 TRP A N 1
ATOM 1100 C CA . TRP A 1 148 ? 3.790 -0.147 13.535 1.00 90.75 148 TRP A CA 1
ATOM 1101 C C . TRP A 1 148 ? 5.112 -0.429 12.794 1.00 90.75 148 TRP A C 1
ATOM 1103 O O . TRP A 1 148 ? 6.033 0.386 12.839 1.00 90.75 148 TRP A O 1
ATOM 1113 N N . THR A 1 149 ? 5.185 -1.555 12.077 1.00 85.56 149 THR A N 1
ATOM 1114 C CA . THR A 1 149 ? 6.287 -1.917 11.164 1.00 85.56 149 THR A CA 1
ATOM 1115 C C . THR A 1 149 ? 5.779 -2.779 10.005 1.00 85.56 149 THR A C 1
ATOM 1117 O O . THR A 1 149 ? 4.759 -3.457 10.149 1.00 85.56 149 THR A O 1
ATOM 1120 N N . ALA A 1 150 ? 6.538 -2.776 8.904 1.00 74.00 150 ALA A N 1
ATOM 1121 C CA . ALA A 1 150 ? 6.560 -3.799 7.846 1.00 74.00 150 ALA A CA 1
ATOM 1122 C C . ALA A 1 150 ? 7.938 -4.520 7.825 1.00 74.00 1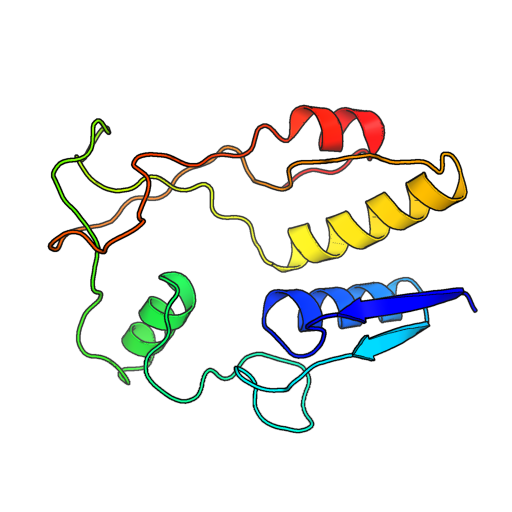50 ALA A C 1
ATOM 1124 O O . ALA A 1 150 ? 8.569 -4.558 8.907 1.00 74.00 150 ALA A O 1
#

pLDDT: mean 79.31, std 9.65, range [51.62, 91.62]

Solvent-accessible surface area (backbone atoms only — not comparable to full-atom values): 9076 Å² total; per-residue (Å²): 129,54,77,41,83,32,73,44,23,37,33,66,58,26,20,43,31,46,53,47,34,48,75,74,60,40,45,67,44,72,46,67,85,61,86,60,31,52,91,94,52,81,36,57,58,64,85,72,86,60,91,50,71,66,67,38,47,52,36,34,76,72,69,76,39,96,74,86,86,32,60,24,66,84,34,98,45,102,79,16,36,61,44,50,42,74,61,62,57,62,51,55,20,51,48,52,56,42,48,50,67,42,40,80,77,60,67,78,96,82,86,72,41,85,34,52,70,47,78,83,89,88,85,78,35,69,66,52,94,87,71,64,48,68,51,74,33,74,28,63,64,28,34,72,76,57,71,49,81,107

Mean predicted aligned error: 8.54 Å

Foldseek 3Di:
DAEAEQECLQEALNLLLCVVCVVVVYHYDYDYPCPQDDPDDRHGPGDDQDPDQVVNVVCVVVVNDPDGAFAFQCAPDPRSGAKEFDDDSNLVSVLVVLVVVLCVPVNDDDDFDAGAQDTDDDDDHHHDPPGDRYDGGPRVVSCVRRVGHD

Sequence (150 aa):
KQYVLVPGGVGFIGSHCVIELVTAGYTPIVVDNDCNSSAGLVGENPIGKPNNLMPFTAQIAVGRLPYVNIFGTDYDTPNSTGVRDYIHVVDVAIGHIVAMKQFEKNGGLKIYNLGTGKTISYRECARRSGDLATVYADATLACQELGWTA

Radius of gyration: 17.61 Å; Cα contacts (8 Å, |Δi|>4): 241; chains: 1; bounding box: 44×31×46 Å

Nearest PDB structures (foldseek):
  1hzj-assembly1_B  TM=9.045E-01  e=1.327E-12  Homo sapiens
  1kvt-assembly1_A-2  TM=8.847E-01  e=7.485E-12  Escherichia coli
  1nah-assembly1_A  TM=8.945E-01  e=1.663E-11  Escherichia coli
  1kvu-assembly1_A-2  TM=8.901E-01  e=1.778E-11  Escherichia coli
  1kvr-assembly1_A-2  TM=8.821E-01  e=2.479E-11  Escherichia coli